Protein AF-A0A345R4K6-F1 (afdb_monomer)

Sequence (134 aa):
MSTEKPLPVIDHDSAPYWQAAHEGRLDIPLCGDCGKHHFYPRAICPYCHSDNLNFDTVSGRGEVHTFTIARRPAGPAFADDVPYVVALIELEEGPRMMSRIQTDDPEKVHIGAKVEVTFVKASDEISFPYFRMT

pLDDT: mean 96.21, std 3.88, range [65.0, 98.81]

Mean predicted aligned error: 2.96 Å

Structure (mmCIF, N/CA/C/O backbone):
data_AF-A0A345R4K6-F1
#
_entry.id   AF-A0A345R4K6-F1
#
loop_
_atom_site.group_PDB
_atom_site.id
_atom_site.type_symbol
_atom_site.label_atom_id
_atom_site.label_alt_id
_atom_site.label_comp_id
_atom_site.label_asym_id
_atom_site.label_entity_id
_atom_site.label_seq_id
_atom_site.pdbx_PDB_ins_code
_atom_site.Cartn_x
_atom_site.Cartn_y
_atom_site.Cartn_z
_atom_site.occupancy
_atom_site.B_iso_or_equiv
_atom_site.auth_seq_id
_atom_site.auth_comp_id
_atom_site.auth_asym_id
_atom_site.auth_atom_id
_atom_site.pdbx_PDB_model_num
ATOM 1 N N . MET A 1 1 ? 12.941 19.316 -15.185 1.00 65.00 1 MET A N 1
ATOM 2 C CA . MET A 1 1 ? 12.158 18.294 -14.453 1.00 65.00 1 MET A CA 1
ATOM 3 C C . MET A 1 1 ? 13.116 17.593 -13.506 1.00 65.00 1 MET A C 1
ATOM 5 O O . MET A 1 1 ? 14.233 17.339 -13.938 1.00 65.00 1 MET A O 1
ATOM 9 N N . SER A 1 2 ? 12.733 17.374 -12.243 1.00 78.69 2 SER A N 1
ATOM 10 C CA . SER A 1 2 ? 13.617 16.750 -11.244 1.00 78.69 2 SER A CA 1
ATOM 11 C C . SER A 1 2 ? 13.964 15.304 -11.624 1.00 78.69 2 SER A C 1
ATOM 13 O O . SER A 1 2 ? 13.137 14.603 -12.214 1.00 78.69 2 SER A O 1
ATOM 15 N N . THR A 1 3 ? 15.183 14.880 -11.296 1.00 85.44 3 THR A N 1
ATOM 16 C CA . THR A 1 3 ? 15.658 13.490 -11.395 1.00 85.44 3 THR A CA 1
ATOM 17 C C . THR A 1 3 ? 15.507 12.731 -10.078 1.00 85.44 3 THR A C 1
ATOM 19 O O . THR A 1 3 ? 15.712 11.524 -10.047 1.00 85.44 3 THR A O 1
ATOM 22 N N . GLU A 1 4 ? 15.128 13.413 -8.998 1.00 90.50 4 GLU A N 1
ATOM 23 C CA . GLU A 1 4 ? 14.875 12.797 -7.697 1.00 90.50 4 GLU A CA 1
ATOM 24 C C . GLU A 1 4 ? 13.410 12.376 -7.579 1.00 90.50 4 GLU A C 1
ATOM 26 O O . GLU A 1 4 ? 12.500 13.097 -8.007 1.00 90.50 4 GLU A O 1
ATOM 31 N N . LYS A 1 5 ? 13.174 11.193 -7.000 1.00 91.25 5 LYS A N 1
ATOM 32 C CA . LYS A 1 5 ? 11.816 10.704 -6.749 1.00 91.25 5 LYS A CA 1
ATOM 33 C C . LYS A 1 5 ? 11.168 11.567 -5.662 1.00 91.25 5 LYS A C 1
ATOM 35 O O . LYS A 1 5 ? 11.806 11.814 -4.639 1.00 91.25 5 LYS A O 1
ATOM 40 N N . PRO A 1 6 ? 9.918 12.021 -5.855 1.00 92.69 6 PRO A N 1
ATOM 41 C CA . PRO A 1 6 ? 9.231 12.791 -4.833 1.00 92.69 6 PRO A CA 1
ATOM 42 C C . PRO A 1 6 ? 8.979 11.920 -3.602 1.00 92.69 6 PRO A C 1
ATOM 44 O O . PRO A 1 6 ? 8.604 10.751 -3.722 1.00 92.69 6 PRO A O 1
ATOM 47 N N . LEU A 1 7 ? 9.147 12.515 -2.427 1.00 94.81 7 LEU A N 1
ATOM 48 C CA . LEU A 1 7 ? 8.725 11.928 -1.162 1.00 94.81 7 LEU A CA 1
ATOM 49 C C . LEU A 1 7 ? 7.340 12.472 -0.782 1.00 94.81 7 LEU A C 1
ATOM 51 O O . LEU A 1 7 ? 7.019 13.615 -1.126 1.00 94.81 7 LEU A O 1
ATOM 55 N N . PRO A 1 8 ? 6.500 11.670 -0.107 1.00 93.25 8 PRO A N 1
ATOM 56 C CA . PRO A 1 8 ? 5.233 12.152 0.420 1.00 93.25 8 PRO A CA 1
ATOM 57 C C . PRO A 1 8 ? 5.471 13.238 1.475 1.00 93.25 8 PRO A C 1
ATOM 59 O O . PRO A 1 8 ? 6.452 13.205 2.217 1.00 93.25 8 PRO A O 1
ATOM 62 N N . VAL A 1 9 ? 4.541 14.188 1.556 1.00 94.25 9 VAL A N 1
ATOM 63 C CA . VAL A 1 9 ? 4.469 15.116 2.687 1.00 94.25 9 VAL A CA 1
ATOM 64 C C . VAL A 1 9 ? 3.744 14.396 3.815 1.00 94.25 9 VAL A C 1
ATOM 66 O O . VAL A 1 9 ? 2.613 13.952 3.629 1.00 94.25 9 VAL A O 1
ATOM 69 N N . ILE A 1 10 ? 4.409 14.257 4.959 1.00 94.75 10 ILE A N 1
ATOM 70 C CA . ILE A 1 10 ? 3.819 13.680 6.165 1.00 94.75 10 ILE A CA 1
ATOM 71 C C . ILE A 1 10 ? 3.022 14.779 6.869 1.00 94.75 10 ILE A C 1
ATOM 73 O O . ILE A 1 10 ? 3.577 15.806 7.259 1.00 94.75 10 ILE A O 1
ATOM 77 N N . ASP A 1 11 ? 1.721 14.563 7.016 1.00 93.94 11 ASP A N 1
ATOM 78 C CA . ASP A 1 11 ? 0.826 15.402 7.811 1.00 93.94 11 ASP A CA 1
ATOM 79 C C . ASP A 1 11 ? 0.368 14.665 9.079 1.00 93.94 11 ASP A C 1
ATOM 81 O O . ASP A 1 11 ? 0.741 13.518 9.320 1.00 93.94 11 ASP A O 1
ATOM 85 N N . HIS A 1 12 ? -0.429 15.337 9.911 1.00 93.06 12 HIS A N 1
ATOM 86 C CA . HIS A 1 12 ? -0.941 14.766 11.157 1.00 93.06 12 HIS A CA 1
ATOM 87 C C . HIS A 1 12 ? -1.697 13.443 10.939 1.00 93.06 12 HIS A C 1
ATOM 89 O O . HIS A 1 12 ? -1.511 12.496 11.701 1.00 93.06 12 HIS A O 1
ATOM 95 N N . ASP A 1 13 ? -2.514 13.363 9.888 1.00 92.44 13 ASP A N 1
ATOM 96 C CA . ASP A 1 13 ? -3.395 12.219 9.644 1.00 92.44 13 ASP A CA 1
ATOM 97 C C . ASP A 1 13 ? -2.632 11.019 9.067 1.00 92.44 13 ASP A C 1
ATOM 99 O O . ASP A 1 13 ? -2.997 9.868 9.304 1.00 92.44 13 ASP A O 1
ATOM 103 N N . SER A 1 14 ? -1.563 11.270 8.308 1.00 94.94 14 SER A N 1
ATOM 104 C CA . SER A 1 14 ? -0.734 10.241 7.676 1.00 94.94 14 SER A CA 1
ATOM 105 C C . SER A 1 14 ? 0.514 9.861 8.475 1.00 94.94 14 SER A C 1
ATOM 107 O O . SER A 1 14 ? 1.112 8.824 8.181 1.00 94.94 14 SER A O 1
ATOM 109 N N . ALA A 1 15 ? 0.903 10.639 9.491 1.00 95.75 15 ALA A N 1
ATOM 110 C CA . ALA A 1 15 ? 2.077 10.363 10.320 1.00 95.75 15 ALA A CA 1
ATOM 111 C C . ALA A 1 15 ? 2.091 8.946 10.925 1.00 95.75 15 ALA A C 1
ATOM 113 O O . ALA A 1 15 ? 3.116 8.277 10.769 1.00 95.75 15 ALA A O 1
ATOM 114 N N . PRO A 1 16 ? 0.995 8.422 11.516 1.00 96.06 16 PRO A N 1
ATOM 115 C CA . PRO A 1 16 ? 1.002 7.064 12.066 1.00 96.06 16 PRO A CA 1
ATOM 116 C C . PRO A 1 16 ? 1.260 5.992 10.999 1.00 96.06 16 PRO A C 1
ATOM 118 O O . PRO A 1 16 ? 2.027 5.060 11.224 1.00 96.06 16 PRO A O 1
ATOM 121 N N . TYR A 1 17 ? 0.682 6.162 9.805 1.00 97.06 17 TYR A N 1
ATOM 122 C CA . TYR A 1 17 ? 0.882 5.256 8.672 1.00 97.06 17 TYR A CA 1
ATOM 123 C C . TYR A 1 17 ? 2.341 5.245 8.194 1.00 97.06 17 TYR A C 1
ATOM 125 O O . TYR A 1 17 ? 2.918 4.178 7.984 1.00 97.06 17 TYR A O 1
ATOM 133 N N . TRP A 1 18 ? 2.957 6.422 8.038 1.00 97.06 18 TRP A N 1
ATOM 134 C CA . TRP A 1 18 ? 4.346 6.514 7.581 1.00 97.06 18 TRP A CA 1
ATOM 135 C C . TRP A 1 18 ? 5.341 6.020 8.630 1.00 97.06 18 TRP A C 1
ATOM 137 O O . TRP A 1 18 ? 6.296 5.332 8.270 1.00 97.06 18 TRP A O 1
ATOM 147 N N . GLN A 1 19 ? 5.091 6.297 9.913 1.00 97.19 19 GLN A N 1
ATOM 148 C CA . GLN A 1 19 ? 5.896 5.762 11.008 1.00 97.19 19 GLN A CA 1
ATOM 149 C C . GLN A 1 19 ? 5.840 4.230 11.034 1.00 97.1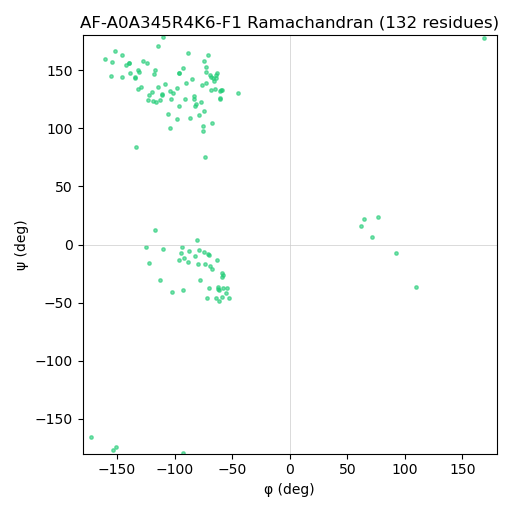9 19 GLN A C 1
ATOM 151 O O . GLN A 1 19 ? 6.882 3.576 11.060 1.00 97.19 19 GLN A O 1
ATOM 156 N N . ALA A 1 20 ? 4.642 3.647 10.961 1.00 97.75 20 ALA A N 1
ATOM 157 C CA . ALA A 1 20 ? 4.481 2.198 10.913 1.00 97.75 20 ALA A CA 1
ATOM 158 C C . ALA A 1 20 ? 5.211 1.585 9.713 1.00 97.75 20 ALA A C 1
ATOM 160 O O . ALA A 1 20 ? 5.956 0.617 9.876 1.00 97.75 20 ALA A O 1
ATOM 161 N N . ALA A 1 21 ? 5.075 2.191 8.528 1.00 97.88 21 ALA A N 1
ATOM 162 C CA . ALA A 1 21 ? 5.748 1.717 7.324 1.00 97.88 21 ALA A CA 1
ATOM 163 C C . ALA A 1 21 ? 7.277 1.772 7.453 1.00 97.88 21 ALA A C 1
ATOM 165 O O . ALA A 1 21 ? 7.971 0.854 7.011 1.00 97.88 21 ALA A O 1
ATOM 166 N N . HIS A 1 22 ? 7.816 2.815 8.091 1.00 97.50 22 HIS A N 1
ATOM 167 C CA . HIS A 1 22 ? 9.241 2.908 8.400 1.00 97.50 22 HIS A CA 1
ATOM 168 C C . HIS A 1 22 ? 9.707 1.791 9.350 1.00 97.50 22 HIS A C 1
ATOM 170 O O . HIS A 1 22 ? 10.784 1.228 9.162 1.00 97.50 22 HIS A O 1
ATOM 176 N N . GLU A 1 23 ? 8.862 1.411 10.309 1.00 97.56 23 GLU A N 1
ATOM 177 C CA . GLU A 1 23 ? 9.084 0.313 11.259 1.00 97.56 23 GLU A CA 1
ATOM 178 C C . GLU A 1 23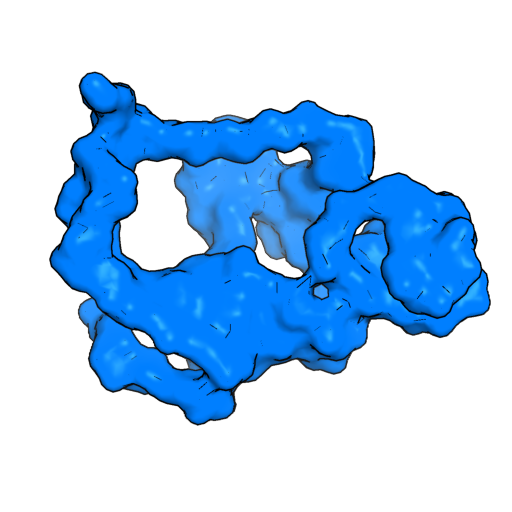 ? 8.773 -1.086 10.677 1.00 97.56 23 GLU A C 1
ATOM 180 O O . GLU A 1 23 ? 8.866 -2.088 11.389 1.00 97.56 23 GLU A O 1
ATOM 185 N N . GLY A 1 24 ? 8.417 -1.181 9.390 1.00 97.62 24 GLY A N 1
ATOM 186 C CA . GLY A 1 24 ? 8.124 -2.447 8.715 1.00 97.62 24 GLY A CA 1
ATOM 187 C C . GLY A 1 24 ? 6.755 -3.046 9.050 1.00 97.62 24 GLY A C 1
ATOM 188 O O . GLY A 1 24 ? 6.574 -4.258 8.932 1.00 97.62 24 GLY A O 1
ATOM 189 N N . ARG A 1 25 ? 5.795 -2.218 9.476 1.00 98.19 25 ARG A N 1
ATOM 190 C CA . ARG A 1 25 ? 4.394 -2.592 9.712 1.00 98.19 25 ARG A CA 1
ATOM 191 C C . ARG A 1 25 ? 3.463 -1.831 8.775 1.00 98.19 25 ARG A C 1
ATOM 193 O O . ARG A 1 25 ? 3.754 -0.711 8.366 1.00 98.19 25 ARG A O 1
AT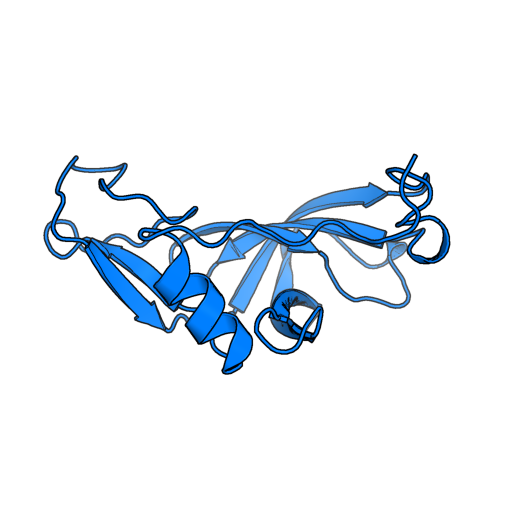OM 200 N N . LEU A 1 26 ? 2.332 -2.438 8.424 1.00 98.31 26 LEU A N 1
ATOM 201 C CA . LEU A 1 26 ? 1.266 -1.750 7.703 1.00 98.31 26 LEU A CA 1
ATOM 202 C C . LEU A 1 26 ? 0.151 -1.440 8.697 1.00 98.31 26 LEU A C 1
ATOM 204 O O . LEU A 1 26 ? -0.642 -2.319 9.019 1.00 98.31 26 LEU A O 1
ATOM 208 N N . ASP A 1 27 ? 0.099 -0.198 9.167 1.00 98.12 27 ASP A N 1
ATOM 209 C CA . ASP A 1 27 ? -0.959 0.259 10.065 1.00 98.12 27 ASP A CA 1
ATOM 210 C C . ASP A 1 27 ? -1.947 1.109 9.264 1.00 98.12 27 ASP A C 1
ATOM 212 O O . ASP A 1 27 ? -1.550 2.078 8.610 1.00 98.12 27 ASP A O 1
ATOM 216 N N . ILE A 1 28 ? -3.236 0.765 9.295 1.00 97.56 28 ILE A N 1
ATOM 217 C CA . ILE A 1 28 ? -4.283 1.529 8.598 1.00 97.56 28 ILE A CA 1
ATOM 218 C C . ILE A 1 28 ? -5.383 1.968 9.572 1.00 97.56 28 ILE A C 1
ATOM 220 O O . ILE A 1 28 ? -5.572 1.333 10.613 1.00 97.56 28 ILE A O 1
ATOM 224 N N . PRO A 1 29 ? -6.130 3.041 9.255 1.00 97.25 29 PRO A N 1
ATOM 225 C CA . PRO A 1 29 ? -7.204 3.512 10.116 1.00 97.25 29 PRO A CA 1
ATOM 226 C C . PRO A 1 29 ? -8.290 2.462 10.371 1.00 97.25 29 PRO A C 1
ATOM 228 O O . PRO A 1 29 ? -8.849 1.899 9.426 1.00 97.25 29 PRO A O 1
ATOM 231 N N . LEU A 1 30 ? -8.665 2.302 11.638 1.00 97.75 30 LEU A N 1
ATOM 232 C CA . LEU A 1 30 ? -9.813 1.554 12.138 1.00 97.75 30 LEU A CA 1
ATOM 233 C C . LEU A 1 30 ? -10.749 2.515 12.879 1.00 97.75 30 LEU A C 1
ATOM 235 O O . LEU A 1 30 ? -10.355 3.182 13.837 1.00 97.75 30 LEU A O 1
ATOM 239 N N . CYS A 1 31 ? -12.011 2.579 12.458 1.00 98.06 31 CYS A N 1
ATOM 240 C CA . CYS A 1 31 ? -13.009 3.376 13.167 1.00 98.06 31 CYS A CA 1
ATOM 241 C C . CYS A 1 31 ? -13.480 2.661 14.439 1.00 98.06 31 CYS A C 1
ATOM 243 O O . CYS A 1 31 ? -14.017 1.557 14.358 1.00 98.06 31 CYS A O 1
ATOM 245 N N . GLY A 1 32 ? -13.341 3.316 15.593 1.00 97.88 32 GLY A N 1
ATOM 246 C CA . GLY A 1 32 ? -13.780 2.805 16.892 1.00 97.88 32 GLY A CA 1
ATOM 247 C C . GLY A 1 32 ? -15.300 2.685 17.039 1.00 97.88 32 GLY A C 1
ATOM 248 O O . GLY A 1 32 ? -15.761 1.878 17.840 1.00 97.88 32 GLY A O 1
ATOM 249 N N . ASP A 1 33 ? -16.080 3.416 16.237 1.00 98.19 33 ASP A N 1
ATOM 250 C CA . ASP A 1 33 ? -17.547 3.406 16.337 1.00 98.19 33 ASP A CA 1
ATOM 251 C C . ASP A 1 33 ? -18.213 2.379 15.414 1.00 98.19 33 ASP A C 1
ATOM 253 O O . ASP A 1 33 ? -19.202 1.754 15.792 1.00 98.19 33 ASP A O 1
ATOM 257 N N . CYS A 1 34 ? -17.704 2.197 14.188 1.00 97.88 34 CYS A N 1
ATOM 258 C CA . CYS A 1 34 ? -18.287 1.251 13.227 1.00 97.88 34 CYS A CA 1
ATOM 259 C C . CYS A 1 34 ? -17.426 0.010 12.959 1.00 97.88 34 CYS A C 1
ATOM 261 O O . CYS A 1 34 ? -17.844 -0.846 12.179 1.00 97.88 34 CYS A O 1
ATOM 263 N N . GLY A 1 35 ? -16.226 -0.073 13.540 1.00 97.00 35 GLY A N 1
ATOM 264 C CA . GLY A 1 35 ? -15.330 -1.226 13.434 1.00 97.00 35 GLY A CA 1
ATOM 265 C C . GLY A 1 35 ? -14.808 -1.508 12.024 1.00 97.00 35 GLY A C 1
ATOM 266 O O . GLY A 1 35 ? -14.454 -2.643 11.729 1.00 97.00 35 GLY A O 1
ATOM 267 N N . LYS A 1 36 ? -14.809 -0.513 11.126 1.00 97.56 36 LYS A N 1
ATOM 268 C CA . LYS A 1 36 ? -14.353 -0.688 9.738 1.00 97.56 36 LYS A CA 1
ATOM 269 C C . LYS A 1 36 ? -12.972 -0.092 9.532 1.00 97.56 36 LYS A C 1
ATOM 271 O O . LYS A 1 36 ? -12.761 1.085 9.850 1.00 97.56 36 LYS A O 1
ATOM 276 N N . HIS A 1 37 ? -12.093 -0.861 8.898 1.00 98.19 37 HIS A N 1
ATOM 277 C CA . HIS A 1 37 ? -10.872 -0.326 8.315 1.00 98.19 37 HIS A CA 1
ATOM 278 C C . HIS A 1 37 ? -11.169 0.478 7.045 1.00 98.19 37 HIS A C 1
ATOM 280 O O . HIS A 1 37 ? -12.116 0.195 6.299 1.00 98.19 37 HIS A O 1
ATOM 286 N N . HIS A 1 38 ? -10.359 1.498 6.779 1.00 96.75 38 HIS A N 1
ATOM 287 C CA . HIS A 1 38 ? -10.405 2.241 5.522 1.00 96.75 38 HIS A CA 1
ATOM 288 C C . HIS A 1 38 ? -9.024 2.719 5.088 1.00 96.75 38 HIS A C 1
ATOM 290 O O . HIS A 1 38 ? -8.082 2.772 5.868 1.00 96.75 38 HIS A O 1
ATOM 296 N N . PHE A 1 39 ? -8.924 3.091 3.816 1.00 96.06 39 PHE A N 1
ATOM 297 C CA . PHE A 1 39 ? -7.728 3.677 3.231 1.00 96.06 39 PHE A CA 1
ATOM 298 C C . PHE A 1 39 ? -8.141 4.697 2.160 1.00 96.06 39 PHE A C 1
ATOM 300 O O . PHE A 1 39 ? -9.130 4.489 1.455 1.00 96.06 39 PHE A O 1
ATOM 307 N N . TYR A 1 40 ? -7.461 5.827 1.956 1.00 90.00 40 TYR A N 1
ATOM 308 C CA . TYR A 1 40 ? -6.266 6.385 2.620 1.00 90.00 40 TYR A CA 1
ATOM 309 C C . TYR A 1 40 ? -6.515 6.883 4.067 1.00 90.00 40 TYR A C 1
ATOM 311 O O . TYR A 1 40 ? -7.682 7.125 4.380 1.00 90.00 40 TYR A O 1
ATOM 319 N N . PRO A 1 41 ? -5.468 7.086 4.905 1.00 90.75 41 PRO A N 1
ATOM 320 C CA . PRO A 1 41 ? -5.524 7.890 6.134 1.00 90.75 41 PRO A CA 1
ATOM 321 C C . PRO A 1 41 ? -6.251 9.233 5.985 1.00 90.75 41 PRO A C 1
ATOM 323 O O . PRO A 1 41 ? -5.995 9.970 5.031 1.00 90.75 41 PRO A O 1
ATOM 326 N N . ARG A 1 42 ? -7.191 9.516 6.898 1.00 93.06 42 ARG A N 1
ATOM 327 C CA . ARG A 1 42 ? -8.037 10.727 6.952 1.00 93.06 4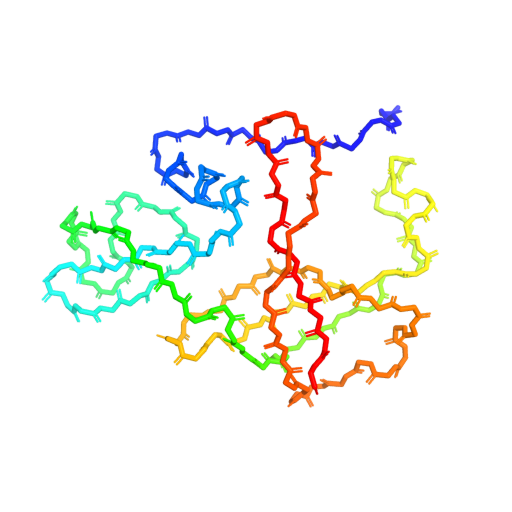2 ARG A CA 1
ATOM 328 C C . ARG A 1 42 ? -8.485 10.976 8.394 1.00 93.06 42 ARG A C 1
ATOM 330 O O . ARG A 1 42 ? -8.618 10.016 9.142 1.00 93.06 42 ARG A O 1
ATOM 337 N N . ALA A 1 43 ? -8.844 12.214 8.728 1.00 93.88 43 ALA A N 1
ATOM 338 C CA . ALA A 1 43 ? -9.421 12.564 10.032 1.00 93.88 43 ALA A CA 1
ATOM 339 C C . ALA A 1 43 ? -10.849 12.036 10.301 1.00 93.88 43 ALA A C 1
ATOM 341 O O . ALA A 1 43 ? -11.274 12.013 11.450 1.00 93.88 43 ALA A O 1
ATOM 342 N N . ILE A 1 44 ? -11.617 11.646 9.271 1.00 96.75 44 ILE A N 1
ATOM 343 C CA . ILE A 1 44 ? -13.039 11.274 9.407 1.00 96.75 44 ILE A CA 1
ATOM 344 C C . ILE A 1 44 ? -13.333 9.952 8.696 1.00 96.75 44 ILE A C 1
ATOM 346 O O . ILE A 1 44 ? -12.977 9.765 7.528 1.00 96.75 44 ILE A O 1
ATOM 350 N N . CYS A 1 45 ? -14.052 9.060 9.382 1.00 96.88 45 CYS A N 1
ATOM 351 C CA . CYS A 1 45 ? -14.479 7.772 8.850 1.00 96.88 45 CYS A CA 1
ATOM 352 C C . CYS A 1 45 ? -15.379 7.949 7.610 1.00 96.88 45 CYS A C 1
ATOM 354 O O . CYS A 1 45 ? -16.441 8.572 7.709 1.00 96.88 45 CYS A O 1
ATOM 356 N N . PRO A 1 46 ? -15.053 7.331 6.460 1.00 96.56 46 PRO A N 1
ATOM 357 C CA . PRO A 1 46 ? -15.851 7.463 5.240 1.00 96.56 46 PRO A CA 1
ATOM 358 C C . PRO A 1 46 ? -17.173 6.678 5.277 1.00 96.56 46 PRO A C 1
ATOM 360 O O . PRO A 1 46 ? -17.961 6.777 4.341 1.00 96.56 46 PRO A O 1
ATOM 363 N N . TYR A 1 47 ? -17.412 5.872 6.318 1.00 97.25 47 TYR A N 1
ATOM 364 C CA . TYR A 1 47 ? -18.612 5.037 6.430 1.00 97.25 47 TYR A CA 1
ATOM 365 C C . TYR A 1 47 ? -19.668 5.607 7.377 1.00 97.25 47 TYR A C 1
ATOM 367 O O . TYR A 1 47 ? -20.855 5.509 7.078 1.00 97.25 47 TYR A O 1
ATOM 375 N N . CYS A 1 48 ? -19.254 6.152 8.526 1.00 97.94 48 CYS A N 1
ATOM 376 C CA . CYS A 1 48 ? -20.168 6.657 9.558 1.00 97.94 48 CYS A CA 1
ATOM 377 C C . CYS A 1 48 ? -19.918 8.118 9.958 1.00 97.94 48 CYS A C 1
ATOM 379 O O . CYS A 1 48 ? -20.665 8.640 10.779 1.00 97.94 48 CYS A O 1
ATOM 381 N N . HIS A 1 49 ? -18.897 8.771 9.391 1.00 97.50 49 HIS A N 1
ATOM 382 C CA . HIS A 1 49 ? -18.492 10.150 9.695 1.00 97.50 49 HIS A CA 1
ATOM 383 C C . HIS A 1 49 ? -18.039 10.414 11.139 1.00 97.50 49 HIS A C 1
ATOM 385 O O . HIS A 1 49 ? -17.945 11.568 11.545 1.00 97.50 49 HIS A O 1
ATOM 391 N N . SER A 1 50 ? -17.730 9.361 11.895 1.00 97.75 50 SER A N 1
ATOM 392 C CA . SER A 1 50 ? -17.062 9.486 13.189 1.00 97.75 50 SER A CA 1
ATOM 393 C C . SER A 1 50 ? -15.609 9.946 13.027 1.00 97.75 50 SER A C 1
ATOM 395 O O . SER A 1 50 ? -14.938 9.568 12.061 1.00 97.75 50 SER A O 1
ATOM 397 N N . ASP A 1 51 ? -15.136 10.730 13.991 1.00 96.38 51 ASP A N 1
ATOM 398 C CA . ASP A 1 51 ? -13.739 11.116 14.200 1.00 96.38 51 ASP A CA 1
ATOM 399 C C . ASP A 1 51 ? -13.007 10.188 15.192 1.00 96.38 51 ASP A C 1
ATOM 401 O O . ASP A 1 51 ? -11.802 10.328 15.395 1.00 96.38 51 ASP A O 1
ATOM 405 N N . ASN A 1 52 ? -13.699 9.196 15.769 1.00 97.38 52 ASN A N 1
ATOM 406 C CA . ASN A 1 52 ? -13.116 8.156 16.616 1.00 97.38 52 ASN A CA 1
ATOM 407 C C . ASN A 1 52 ? -12.328 7.156 15.755 1.00 97.38 52 ASN A C 1
ATOM 409 O O . ASN A 1 52 ? -12.800 6.056 15.438 1.00 97.38 52 ASN A O 1
ATOM 413 N N . LEU A 1 53 ? -11.143 7.572 15.312 1.00 96.19 53 LEU A N 1
ATOM 414 C CA . LEU A 1 53 ? -10.236 6.792 14.480 1.00 96.19 53 LEU A CA 1
ATOM 415 C C . LEU A 1 53 ? -8.983 6.405 15.261 1.00 96.19 53 LEU A C 1
ATOM 417 O O . LEU A 1 53 ? -8.301 7.247 15.836 1.00 96.19 53 LEU A O 1
ATOM 421 N N . ASN A 1 54 ? -8.664 5.116 15.215 1.00 95.38 54 ASN A N 1
ATOM 422 C CA . ASN A 1 54 ? -7.400 4.559 15.681 1.00 95.38 54 ASN A CA 1
ATOM 423 C C . ASN A 1 54 ? -6.627 3.994 14.484 1.00 95.38 54 ASN A C 1
ATOM 425 O O . ASN A 1 54 ? -7.177 3.875 13.391 1.00 95.38 54 ASN A O 1
ATOM 429 N N . PHE A 1 55 ? -5.370 3.616 14.692 1.00 96.31 55 PHE A N 1
ATOM 430 C CA . PHE A 1 55 ? -4.589 2.846 13.725 1.00 96.31 55 PHE A CA 1
ATOM 431 C C . PHE A 1 55 ? -4.406 1.425 14.240 1.00 96.31 55 PHE A C 1
ATOM 433 O O . PHE A 1 55 ? -4.162 1.222 15.428 1.00 96.31 55 PHE A O 1
ATOM 440 N N . ASP A 1 56 ? -4.548 0.462 13.339 1.00 97.12 56 ASP A N 1
ATOM 441 C CA . ASP A 1 56 ? -4.443 -0.960 13.637 1.00 97.12 56 ASP A CA 1
ATOM 442 C C . ASP A 1 56 ? -3.478 -1.620 12.649 1.00 97.12 56 ASP A C 1
ATOM 444 O O . ASP A 1 56 ? -3.534 -1.337 11.445 1.00 97.12 56 ASP A O 1
ATOM 448 N N . THR A 1 57 ? -2.581 -2.470 13.158 1.00 98.31 57 THR A N 1
ATOM 449 C CA . THR A 1 57 ? -1.625 -3.211 12.327 1.00 98.31 57 THR A CA 1
ATOM 450 C C . THR A 1 57 ? -2.355 -4.336 11.614 1.00 98.31 57 THR A C 1
ATOM 452 O O . THR A 1 57 ? -2.814 -5.294 12.237 1.00 98.31 57 THR A O 1
ATOM 455 N N . VAL A 1 58 ? -2.415 -4.247 10.291 1.00 98.12 58 VAL A N 1
ATOM 456 C CA . VAL A 1 58 ? -3.064 -5.257 9.457 1.00 98.12 58 VAL A CA 1
ATOM 457 C C . VAL A 1 58 ? -2.104 -6.371 9.061 1.00 98.12 58 VAL A C 1
ATOM 459 O O . VAL A 1 58 ? -0.883 -6.242 9.164 1.00 98.12 58 VAL A O 1
ATOM 462 N N . SER A 1 59 ? -2.654 -7.481 8.569 1.00 98.00 59 SER A N 1
ATOM 463 C CA . SER A 1 59 ? -1.878 -8.645 8.129 1.00 98.00 59 SER A CA 1
ATOM 464 C C . SER A 1 59 ? -0.881 -8.326 7.014 1.00 98.00 59 SER A C 1
ATOM 466 O O . SER A 1 59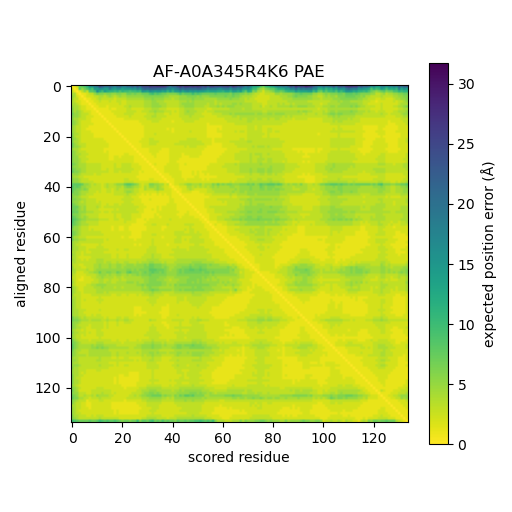 ? 0.083 -9.065 6.824 1.00 98.00 59 SER A O 1
ATOM 468 N N . GLY A 1 60 ? -1.144 -7.263 6.245 1.00 97.94 60 GLY A N 1
ATOM 469 C CA . GLY A 1 60 ? -0.389 -6.924 5.045 1.00 97.94 60 GLY A CA 1
ATOM 470 C C . GLY A 1 60 ? -0.648 -7.874 3.877 1.00 97.94 60 GLY A C 1
ATOM 471 O O . GLY A 1 60 ? 0.023 -7.760 2.854 1.00 97.94 60 GLY A O 1
ATOM 472 N N . ARG A 1 61 ? -1.600 -8.804 4.001 1.00 98.75 61 ARG A N 1
ATOM 473 C CA . ARG A 1 61 ? -1.987 -9.723 2.931 1.00 98.75 61 ARG A CA 1
ATOM 474 C C . ARG A 1 61 ? -3.145 -9.159 2.123 1.00 98.75 61 ARG A C 1
ATOM 476 O O . ARG A 1 61 ? -3.978 -8.403 2.621 1.00 98.75 61 ARG A O 1
ATOM 483 N N . GLY A 1 62 ? -3.208 -9.557 0.862 1.00 98.56 62 GLY A N 1
ATOM 484 C CA . GLY A 1 62 ? -4.302 -9.173 -0.010 1.00 98.56 62 GLY A CA 1
ATOM 485 C C . GLY A 1 62 ? -4.280 -9.882 -1.351 1.00 98.56 62 GLY A C 1
ATOM 486 O O . GLY A 1 62 ? -3.576 -10.872 -1.570 1.00 98.56 62 GLY A O 1
ATOM 487 N N . GLU A 1 63 ? -5.073 -9.343 -2.262 1.00 98.75 63 GLU A N 1
ATOM 488 C CA . GLU A 1 63 ? -5.239 -9.843 -3.617 1.00 98.75 63 GLU A CA 1
ATOM 489 C C . GLU A 1 63 ? -5.188 -8.695 -4.626 1.00 98.75 63 GLU A C 1
ATOM 491 O O . GLU A 1 63 ? -5.693 -7.596 -4.377 1.00 98.75 63 GLU A O 1
ATOM 496 N N . VAL A 1 64 ? -4.586 -8.938 -5.791 1.00 98.81 64 VAL A N 1
ATOM 497 C CA . VAL A 1 64 ? -4.588 -7.970 -6.893 1.00 98.81 64 VAL A CA 1
ATOM 498 C C . VAL A 1 64 ? -6.009 -7.817 -7.431 1.00 98.81 64 VAL A C 1
ATOM 500 O O . VAL A 1 64 ? -6.491 -8.660 -8.186 1.00 98.81 64 VAL A O 1
ATOM 503 N N . HIS A 1 65 ? -6.663 -6.707 -7.090 1.00 98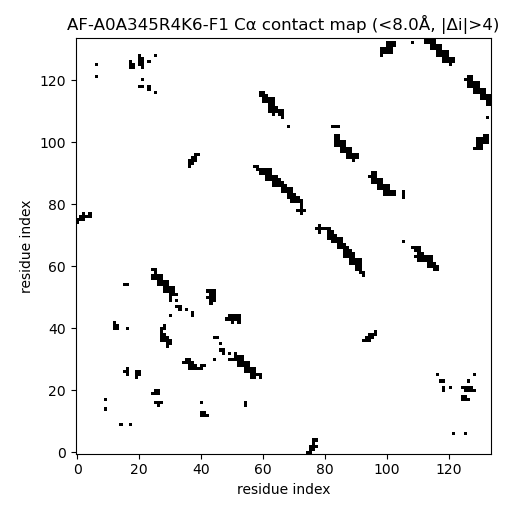.69 65 HIS A N 1
ATOM 504 C CA . HIS A 1 65 ? -7.984 -6.362 -7.610 1.00 98.69 65 HIS A CA 1
ATOM 505 C C . HIS A 1 65 ? -7.909 -5.950 -9.087 1.00 98.69 65 HIS A C 1
ATOM 507 O O . HIS A 1 65 ? -8.700 -6.385 -9.919 1.00 98.69 65 HIS A O 1
ATOM 513 N N . THR A 1 66 ? -6.942 -5.095 -9.423 1.00 98.75 66 THR A N 1
ATOM 514 C CA . THR A 1 66 ? -6.601 -4.714 -10.800 1.00 98.75 66 THR A CA 1
ATOM 515 C C . THR A 1 66 ? -5.196 -4.124 -10.844 1.00 98.75 66 THR A C 1
ATOM 517 O O . THR A 1 66 ? -4.677 -3.683 -9.817 1.00 98.75 66 THR A O 1
ATOM 520 N N . PHE A 1 67 ? -4.563 -4.104 -12.015 1.00 98.81 67 PHE A N 1
ATOM 521 C CA . PHE A 1 67 ? -3.206 -3.590 -12.176 1.00 98.81 67 PHE A CA 1
ATOM 522 C C . PHE A 1 67 ? -2.952 -3.032 -13.578 1.00 98.81 67 PHE A C 1
ATOM 524 O O . PHE A 1 67 ? -3.706 -3.266 -14.522 1.00 98.81 67 PHE A O 1
ATOM 531 N N . THR A 1 68 ? -1.853 -2.297 -13.708 1.00 98.38 68 THR A N 1
ATOM 532 C CA . THR A 1 68 ? -1.290 -1.870 -14.987 1.00 98.38 68 THR A CA 1
ATOM 533 C C . THR A 1 68 ? 0.229 -1.997 -14.966 1.00 98.38 68 THR A C 1
ATOM 535 O O . THR A 1 68 ? 0.864 -1.811 -13.924 1.00 98.38 68 THR A O 1
ATOM 538 N N . ILE A 1 69 ? 0.814 -2.295 -16.128 1.00 98.38 69 ILE A N 1
ATOM 539 C CA . ILE A 1 69 ? 2.265 -2.314 -16.319 1.00 98.38 69 ILE A CA 1
ATOM 540 C C . ILE A 1 69 ? 2.676 -0.985 -16.952 1.00 98.38 69 ILE A C 1
ATOM 542 O O . ILE A 1 69 ? 2.432 -0.724 -18.135 1.00 98.38 69 ILE A O 1
ATOM 546 N N . ALA A 1 70 ? 3.323 -0.133 -16.165 1.00 97.56 70 ALA A N 1
ATOM 547 C CA . ALA A 1 70 ? 3.880 1.119 -16.640 1.00 97.56 70 ALA A CA 1
ATOM 548 C C . ALA A 1 70 ? 5.162 0.838 -17.434 1.00 97.56 70 ALA A C 1
ATOM 550 O O . ALA A 1 70 ? 6.226 0.590 -16.872 1.00 97.56 70 ALA A O 1
ATOM 551 N N . ARG A 1 71 ? 5.055 0.881 -18.767 1.00 97.25 71 ARG A N 1
ATOM 552 C CA . ARG A 1 71 ? 6.192 0.698 -19.695 1.00 97.25 71 ARG A CA 1
ATOM 553 C C . ARG A 1 71 ? 6.878 1.998 -20.097 1.00 97.25 71 ARG A C 1
ATOM 555 O O . ARG A 1 71 ? 7.928 1.975 -20.727 1.00 97.25 71 ARG A O 1
ATOM 562 N N . ARG A 1 72 ? 6.256 3.132 -19.782 1.00 96.62 72 ARG A N 1
ATOM 563 C CA . ARG A 1 72 ? 6.832 4.465 -19.956 1.00 96.62 72 ARG A CA 1
ATOM 564 C C . ARG A 1 72 ? 7.019 5.091 -18.580 1.00 96.62 72 ARG A C 1
ATOM 566 O O . ARG A 1 72 ? 6.109 4.977 -17.756 1.00 96.62 72 ARG A O 1
ATOM 573 N N . PRO A 1 73 ? 8.167 5.730 -18.317 1.00 94.56 73 PRO A N 1
ATOM 574 C CA . PRO A 1 73 ? 8.416 6.321 -17.015 1.00 94.56 73 PRO A CA 1
ATOM 575 C C . PRO A 1 73 ? 7.479 7.513 -16.802 1.00 94.56 73 PRO A C 1
ATOM 577 O O . PRO A 1 73 ? 7.192 8.263 -17.735 1.00 94.56 73 PRO A O 1
ATOM 580 N N . ALA A 1 74 ? 7.015 7.708 -15.564 1.00 91.25 74 ALA A N 1
ATOM 581 C CA . ALA A 1 74 ? 6.151 8.839 -15.198 1.00 91.25 74 ALA A CA 1
ATOM 582 C C . ALA A 1 74 ? 6.894 10.194 -15.220 1.00 91.25 74 ALA A C 1
ATOM 584 O O . ALA A 1 74 ? 6.289 11.254 -15.094 1.00 91.25 74 ALA A O 1
ATOM 585 N N . GLY A 1 75 ? 8.216 10.155 -15.378 1.00 92.88 75 GLY A N 1
ATOM 586 C CA . GLY A 1 75 ? 9.111 11.297 -15.481 1.00 92.88 75 GLY A CA 1
ATOM 587 C C . GLY A 1 75 ? 10.568 10.836 -15.375 1.00 92.88 75 GLY A C 1
ATOM 588 O O . GLY A 1 75 ? 10.806 9.646 -15.156 1.00 92.88 75 GLY A O 1
ATOM 589 N N . PRO A 1 76 ? 11.545 11.753 -15.493 1.00 94.44 76 PRO A N 1
ATOM 590 C CA . PRO A 1 76 ? 12.968 11.408 -15.448 1.00 94.44 76 PRO A CA 1
ATOM 591 C C . PRO A 1 76 ? 13.378 10.623 -14.194 1.00 94.44 76 PRO A C 1
ATOM 593 O O . PRO A 1 76 ? 14.141 9.673 -14.301 1.00 94.44 76 PRO A O 1
ATOM 596 N N . ALA A 1 77 ? 12.801 10.947 -13.031 1.00 93.81 77 ALA A N 1
ATOM 597 C CA . ALA A 1 77 ? 13.065 10.261 -11.762 1.00 93.81 77 ALA A CA 1
ATOM 598 C C . ALA A 1 77 ? 12.659 8.770 -11.720 1.00 93.81 77 ALA A C 1
ATOM 600 O O . ALA A 1 77 ? 13.027 8.054 -10.792 1.00 93.81 77 ALA A O 1
ATOM 601 N N . PHE A 1 78 ? 11.880 8.298 -12.698 1.00 93.75 78 PHE A N 1
ATOM 602 C CA . PHE A 1 78 ? 11.405 6.914 -12.796 1.00 93.75 78 PHE A CA 1
ATOM 603 C C . PHE A 1 78 ? 11.937 6.199 -14.046 1.00 93.75 78 PHE A C 1
ATOM 605 O O . PHE A 1 78 ? 11.410 5.148 -14.406 1.00 93.75 78 PHE A O 1
ATOM 612 N N . ALA A 1 79 ? 12.924 6.777 -14.741 1.00 94.19 79 ALA A N 1
ATOM 613 C CA . ALA A 1 79 ? 13.464 6.226 -15.984 1.00 94.19 79 ALA A CA 1
ATOM 614 C C . ALA A 1 79 ? 14.010 4.801 -15.810 1.00 94.19 79 ALA A C 1
ATOM 616 O O . ALA A 1 79 ? 13.774 3.963 -16.675 1.00 94.19 79 ALA A O 1
ATOM 617 N N . ASP A 1 80 ? 14.641 4.523 -14.669 1.00 94.25 80 ASP A N 1
ATOM 618 C CA . ASP A 1 80 ? 15.254 3.224 -14.369 1.00 94.25 80 ASP A CA 1
ATOM 619 C C . ASP A 1 80 ? 14.274 2.215 -13.744 1.00 94.25 80 ASP A C 1
ATOM 621 O O . ASP A 1 80 ? 14.620 1.055 -13.544 1.00 94.25 80 ASP A O 1
ATOM 625 N N . ASP A 1 81 ? 13.041 2.636 -13.441 1.00 93.62 81 ASP A N 1
ATOM 626 C CA . ASP A 1 81 ? 12.039 1.777 -12.799 1.00 93.62 81 ASP A CA 1
ATOM 627 C C . ASP A 1 81 ? 11.211 0.975 -13.813 1.00 93.62 81 ASP A C 1
ATOM 629 O O . ASP A 1 81 ? 10.471 0.079 -13.417 1.00 93.62 81 ASP A O 1
ATOM 633 N N . VAL A 1 82 ? 11.228 1.331 -15.103 1.00 95.31 82 VAL A N 1
ATOM 634 C CA . VAL A 1 82 ? 10.351 0.688 -16.092 1.00 95.31 82 VAL A CA 1
ATOM 635 C C . VAL A 1 82 ? 10.941 -0.613 -16.650 1.00 95.31 82 VAL A C 1
ATOM 637 O O . VAL A 1 82 ? 12.128 -0.654 -16.965 1.00 95.31 82 VAL A O 1
ATOM 640 N N . PRO A 1 83 ? 10.106 -1.641 -16.900 1.00 96.81 83 PRO A N 1
ATOM 641 C CA . PRO A 1 83 ? 8.678 -1.712 -16.577 1.00 96.81 83 PRO A CA 1
ATOM 642 C C . PRO A 1 83 ? 8.414 -1.971 -15.082 1.00 96.81 83 PRO A C 1
ATOM 644 O O . PRO A 1 83 ? 9.021 -2.857 -14.494 1.00 96.81 83 PRO A O 1
ATOM 647 N N . TYR A 1 84 ? 7.435 -1.269 -14.497 1.00 97.12 84 TYR A N 1
ATOM 648 C CA . TYR A 1 84 ? 6.950 -1.538 -13.133 1.00 97.12 84 TYR A CA 1
ATOM 649 C C . TYR A 1 84 ? 5.435 -1.725 -13.095 1.00 97.12 84 TYR A C 1
ATOM 651 O O . TYR A 1 84 ? 4.705 -1.249 -13.968 1.00 97.12 84 TYR A O 1
ATOM 659 N N . VAL A 1 85 ? 4.955 -2.399 -12.052 1.00 98.38 85 VAL A N 1
ATOM 660 C CA . VAL A 1 85 ? 3.532 -2.678 -11.852 1.00 98.38 85 VAL A CA 1
ATOM 661 C C . VAL A 1 85 ? 2.949 -1.718 -10.826 1.00 98.38 85 VAL A C 1
ATOM 663 O O . VAL A 1 85 ? 3.490 -1.578 -9.730 1.00 98.38 85 VAL A O 1
ATOM 666 N N . VAL A 1 86 ? 1.825 -1.091 -11.166 1.00 98.25 86 VAL A N 1
ATOM 667 C CA . VAL A 1 86 ? 0.958 -0.376 -10.219 1.00 98.25 86 VAL A CA 1
ATOM 668 C C . VAL A 1 86 ? -0.335 -1.163 -10.096 1.00 98.25 86 VAL A C 1
ATOM 670 O O . VAL A 1 86 ? -0.949 -1.497 -11.109 1.00 98.25 86 VAL A O 1
ATOM 673 N N . ALA A 1 87 ? -0.750 -1.457 -8.871 1.00 98.56 87 ALA A N 1
ATOM 674 C CA . ALA A 1 87 ? -1.911 -2.279 -8.580 1.00 98.56 87 ALA A CA 1
ATOM 675 C C . ALA A 1 87 ? -2.823 -1.615 -7.547 1.00 98.56 87 ALA A C 1
ATOM 677 O O . ALA A 1 87 ? -2.366 -0.906 -6.651 1.00 98.56 87 ALA A O 1
ATOM 678 N N . LEU A 1 88 ? -4.121 -1.880 -7.673 1.00 98.69 88 LEU A N 1
ATOM 679 C CA . LEU A 1 88 ? -5.063 -1.789 -6.567 1.00 98.69 88 LEU A CA 1
ATOM 680 C C . LEU A 1 88 ? -5.131 -3.161 -5.908 1.00 98.69 88 LEU A C 1
ATOM 682 O O . LEU A 1 88 ? -5.409 -4.161 -6.569 1.00 98.69 88 LEU A O 1
ATOM 686 N N . ILE A 1 89 ? -4.881 -3.181 -4.611 1.00 98.75 89 ILE A N 1
ATOM 687 C CA . ILE A 1 89 ? -4.797 -4.385 -3.799 1.00 98.75 89 ILE A CA 1
ATOM 688 C C . ILE A 1 89 ? -5.971 -4.355 -2.841 1.00 98.75 89 ILE A C 1
ATOM 690 O O . ILE A 1 89 ? -6.166 -3.365 -2.139 1.00 98.75 89 ILE A O 1
ATOM 694 N N . GLU A 1 90 ? -6.773 -5.408 -2.855 1.00 98.62 90 GLU A N 1
ATOM 695 C CA . GLU A 1 90 ? -7.827 -5.626 -1.872 1.00 98.62 90 GLU A CA 1
ATOM 696 C C . GLU A 1 90 ? -7.201 -6.343 -0.677 1.00 98.62 90 GLU A C 1
ATOM 698 O O . GLU A 1 90 ? -6.761 -7.486 -0.806 1.00 98.62 90 GLU A O 1
ATOM 703 N N . LEU A 1 91 ? -7.069 -5.633 0.445 1.00 98.62 91 LEU A N 1
ATOM 704 C CA . LEU A 1 91 ? -6.511 -6.190 1.677 1.00 98.62 91 LEU A CA 1
ATOM 705 C C . LEU A 1 91 ? -7.508 -7.159 2.317 1.00 98.62 91 LEU A C 1
ATOM 707 O O . LEU A 1 91 ? -8.719 -6.997 2.156 1.00 98.62 91 LEU A O 1
ATOM 711 N N . GLU A 1 92 ? -7.014 -8.136 3.079 1.00 98.50 92 GLU A N 1
ATOM 712 C CA . GLU A 1 92 ? -7.876 -9.088 3.800 1.00 98.50 92 GLU A CA 1
ATOM 713 C C . GLU A 1 92 ? -8.832 -8.391 4.785 1.00 98.50 92 GLU A C 1
ATOM 715 O O . GLU A 1 92 ? -9.939 -8.868 5.025 1.00 98.50 92 GLU A O 1
ATOM 720 N N . GLU A 1 93 ? -8.442 -7.228 5.304 1.00 97.88 93 GLU A N 1
ATOM 721 C CA . GLU A 1 93 ? -9.235 -6.400 6.215 1.00 97.88 93 GLU A CA 1
ATOM 722 C C . GLU A 1 93 ? -10.321 -5.577 5.495 1.00 97.88 93 GLU A C 1
ATOM 724 O O . GLU A 1 93 ? -11.134 -4.905 6.132 1.00 97.88 93 GLU A O 1
ATOM 729 N N . GLY A 1 94 ? -10.366 -5.632 4.159 1.00 96.44 94 GLY A N 1
ATOM 730 C CA . GLY A 1 94 ? -11.437 -5.083 3.329 1.00 96.44 94 GLY A CA 1
ATOM 731 C C . GLY A 1 94 ? -11.113 -3.843 2.483 1.00 96.44 94 GLY A C 1
ATOM 732 O O . GLY A 1 94 ? -11.653 -3.749 1.376 1.00 96.44 94 GLY A O 1
ATOM 733 N N . PRO A 1 95 ? -10.293 -2.857 2.909 1.00 97.56 95 PRO A N 1
ATOM 734 C CA . PRO A 1 95 ? -10.063 -1.678 2.084 1.00 97.56 95 PRO A CA 1
ATOM 735 C C . PRO A 1 95 ? -9.140 -1.967 0.898 1.00 97.56 95 PRO A C 1
ATOM 737 O O . PRO A 1 95 ? -8.330 -2.894 0.902 1.00 97.56 95 PRO A O 1
ATOM 740 N N . ARG A 1 96 ? -9.245 -1.112 -0.125 1.00 97.38 96 ARG A N 1
ATOM 741 C CA . ARG A 1 96 ? -8.361 -1.148 -1.292 1.00 97.38 96 ARG A CA 1
ATOM 742 C C . ARG A 1 96 ? -7.235 -0.138 -1.165 1.00 97.38 96 ARG A C 1
ATOM 744 O O . ARG A 1 96 ? -7.471 1.031 -0.863 1.00 97.38 96 ARG A O 1
ATOM 751 N N . MET A 1 97 ? -6.029 -0.585 -1.483 1.00 97.31 97 MET A N 1
ATOM 752 C CA . MET A 1 97 ? -4.807 0.204 -1.434 1.00 97.31 97 MET A CA 1
ATOM 753 C C . MET A 1 97 ? -4.146 0.234 -2.809 1.00 97.31 97 MET A C 1
ATOM 755 O O . MET A 1 97 ? -3.925 -0.805 -3.424 1.00 97.31 97 MET A O 1
ATOM 759 N N . MET A 1 98 ? -3.818 1.430 -3.300 1.00 97.94 98 MET A N 1
ATOM 760 C CA . MET A 1 98 ? -2.977 1.564 -4.488 1.00 97.94 98 MET A CA 1
ATOM 761 C C . MET A 1 98 ? -1.511 1.459 -4.074 1.00 97.94 98 MET A C 1
ATOM 763 O O . MET A 1 98 ? -1.061 2.222 -3.222 1.00 97.94 98 MET A O 1
ATOM 767 N N . SER A 1 99 ? -0.769 0.542 -4.684 1.00 97.75 99 SER A N 1
ATOM 768 C CA . SER A 1 99 ? 0.665 0.384 -4.447 1.00 97.75 99 SER A CA 1
ATOM 769 C C . SER A 1 99 ? 1.372 -0.222 -5.666 1.00 97.75 99 SER A C 1
ATOM 771 O O . SER A 1 99 ? 0.763 -0.422 -6.719 1.00 97.75 99 SER A O 1
ATOM 773 N N . ARG A 1 100 ? 2.677 -0.483 -5.556 1.00 97.75 100 ARG A N 1
ATOM 774 C CA . ARG A 1 100 ? 3.450 -1.233 -6.547 1.00 97.75 100 ARG A CA 1
ATOM 775 C C . ARG A 1 100 ? 3.577 -2.698 -6.160 1.00 97.75 100 ARG A C 1
ATOM 777 O O . ARG A 1 100 ? 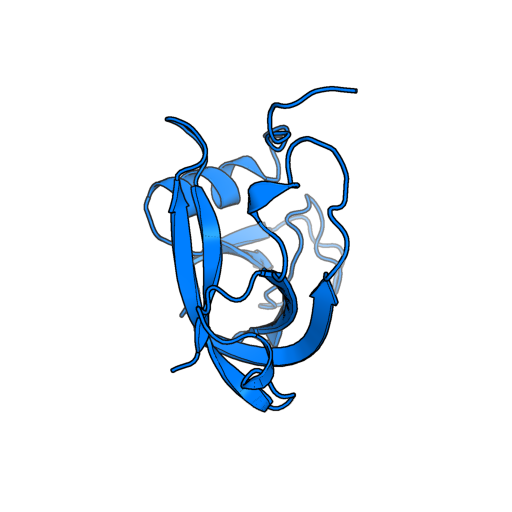3.704 -3.024 -4.982 1.00 97.75 100 ARG A O 1
ATOM 784 N N . ILE A 1 101 ? 3.625 -3.556 -7.176 1.00 98.50 101 ILE A N 1
ATOM 785 C CA . ILE A 1 101 ? 4.062 -4.945 -7.014 1.00 98.50 101 ILE A CA 1
ATOM 786 C C . ILE A 1 101 ? 5.545 -5.014 -7.377 1.00 98.50 101 ILE A C 1
ATOM 788 O O . ILE A 1 101 ? 5.931 -4.683 -8.499 1.00 98.50 101 ILE A O 1
ATOM 792 N N . GLN A 1 102 ? 6.372 -5.421 -6.420 1.00 97.25 102 GLN A N 1
ATOM 793 C CA . GLN A 1 102 ? 7.787 -5.693 -6.606 1.00 97.25 102 GLN A CA 1
ATOM 794 C C . GLN A 1 102 ? 7.941 -7.073 -7.248 1.00 97.25 102 GLN A C 1
ATOM 796 O O . GLN A 1 102 ? 7.624 -8.096 -6.642 1.00 97.25 102 GLN A O 1
ATOM 801 N N . THR A 1 103 ? 8.387 -7.088 -8.499 1.00 95.88 103 THR A N 1
ATOM 802 C CA . THR A 1 103 ? 8.585 -8.300 -9.295 1.00 95.88 103 THR A CA 1
ATOM 803 C C . THR A 1 103 ? 9.634 -8.041 -10.370 1.00 95.88 103 THR A C 1
ATOM 805 O O . THR A 1 103 ? 9.674 -6.949 -10.937 1.00 95.88 103 THR A O 1
ATOM 808 N N . ASP A 1 104 ? 10.439 -9.057 -10.676 1.00 94.50 104 ASP A N 1
ATOM 809 C CA . ASP A 1 104 ? 11.368 -9.044 -11.814 1.00 94.50 104 ASP A CA 1
ATOM 810 C C . ASP A 1 104 ? 10.668 -9.419 -13.133 1.00 94.50 104 ASP A C 1
ATOM 812 O O . ASP A 1 104 ? 11.236 -9.284 -14.215 1.00 94.50 104 ASP A O 1
ATOM 816 N N . ASP A 1 105 ? 9.422 -9.896 -13.052 1.00 96.31 105 ASP A N 1
ATOM 817 C CA . ASP A 1 105 ? 8.624 -10.335 -14.194 1.00 96.31 105 ASP A CA 1
ATOM 818 C C . ASP A 1 105 ? 7.201 -9.750 -14.114 1.00 96.31 105 ASP A C 1
ATOM 820 O O . ASP A 1 105 ? 6.279 -10.390 -13.592 1.00 96.31 105 ASP A O 1
ATOM 824 N N . PRO A 1 106 ? 7.004 -8.505 -14.590 1.00 96.94 106 PRO A N 1
ATOM 825 C CA . PRO A 1 106 ? 5.705 -7.834 -14.571 1.00 96.94 106 PRO A CA 1
ATOM 826 C C . PRO A 1 106 ? 4.589 -8.578 -15.311 1.00 96.94 106 PRO A C 1
ATOM 828 O O . PRO A 1 106 ? 3.424 -8.411 -14.960 1.00 96.94 106 PRO A O 1
ATOM 831 N N . GLU A 1 107 ? 4.920 -9.403 -16.311 1.00 97.56 107 GLU A N 1
ATOM 832 C CA . GLU A 1 107 ? 3.929 -10.126 -17.122 1.00 97.56 107 GLU A CA 1
ATOM 833 C C . GLU A 1 107 ? 3.270 -11.287 -16.362 1.00 97.56 107 GLU A C 1
ATOM 835 O O . GLU A 1 107 ? 2.219 -11.774 -16.775 1.00 97.56 107 GLU A O 1
ATOM 840 N N . LYS A 1 108 ? 3.857 -11.736 -15.243 1.00 97.69 108 LYS A N 1
ATOM 841 C CA . LYS A 1 108 ? 3.264 -12.773 -14.381 1.00 97.69 108 LYS A CA 1
ATOM 842 C C . LYS A 1 108 ? 2.177 -12.250 -13.450 1.00 97.69 108 LYS A C 1
ATOM 844 O O . LYS A 1 108 ? 1.409 -13.053 -12.909 1.00 97.69 108 LYS A O 1
ATOM 849 N N . VAL A 1 109 ? 2.103 -10.935 -13.244 1.00 98.38 109 VAL A N 1
ATOM 850 C CA . VAL A 1 109 ? 1.041 -10.343 -12.430 1.00 98.38 109 VAL A CA 1
ATOM 851 C C . VAL A 1 109 ? -0.297 -10.566 -13.125 1.00 98.38 109 VAL A C 1
ATOM 853 O O . VAL A 1 109 ? -0.443 -10.344 -14.323 1.00 98.38 109 VAL A O 1
ATOM 856 N N . HIS A 1 110 ? -1.287 -11.006 -12.359 1.00 98.62 110 HIS A N 1
ATOM 857 C CA . HIS A 1 110 ? -2.644 -11.224 -12.834 1.00 98.62 110 HIS A CA 1
ATOM 858 C C . HIS A 1 110 ? -3.647 -10.814 -11.757 1.00 98.62 110 HIS A C 1
ATOM 860 O O . HIS A 1 110 ? -3.336 -10.806 -10.565 1.00 98.62 110 HIS A O 1
ATOM 866 N N . ILE A 1 111 ? -4.860 -10.463 -12.185 1.00 98.75 111 ILE A N 1
ATOM 867 C CA . ILE A 1 111 ? -5.980 -10.225 -11.269 1.00 98.75 111 ILE A CA 1
ATOM 868 C C . ILE A 1 111 ? -6.223 -11.512 -10.484 1.00 98.75 111 ILE A C 1
ATOM 870 O O . ILE A 1 111 ? -6.251 -12.597 -11.065 1.00 98.75 111 ILE A O 1
ATOM 874 N N . GLY A 1 112 ? -6.374 -11.386 -9.174 1.00 98.56 112 GLY A N 1
ATOM 875 C CA . GLY A 1 112 ? -6.553 -12.517 -8.277 1.00 98.56 112 GLY A CA 1
ATOM 876 C C . GLY A 1 112 ? -5.273 -13.077 -7.657 1.00 98.56 112 GLY A C 1
ATOM 877 O O . GLY A 1 112 ? -5.341 -13.920 -6.764 1.00 98.56 112 GLY A O 1
ATOM 878 N N . ALA A 1 113 ? -4.100 -12.601 -8.086 1.00 98.56 113 ALA A N 1
ATOM 879 C CA . ALA A 1 113 ? -2.833 -12.994 -7.483 1.00 98.56 113 ALA A CA 1
ATOM 880 C C . ALA A 1 113 ? -2.794 -12.619 -5.994 1.00 98.56 113 ALA A C 1
ATOM 882 O O . ALA A 1 113 ? -3.097 -11.478 -5.628 1.00 98.56 113 ALA A O 1
ATOM 883 N N . LYS A 1 114 ? -2.383 -13.570 -5.148 1.00 98.69 114 LYS A N 1
ATOM 884 C CA . LYS A 1 114 ? -2.134 -13.322 -3.727 1.00 98.69 114 LYS A CA 1
ATOM 885 C C . LYS A 1 114 ? -0.852 -12.527 -3.552 1.00 98.69 114 LYS A C 1
ATOM 887 O O . LYS A 1 114 ? 0.128 -12.739 -4.269 1.00 98.69 114 LYS A O 1
ATOM 892 N N . VAL A 1 115 ? -0.899 -11.575 -2.630 1.00 98.81 115 VAL A N 1
ATOM 893 C CA . VAL A 1 115 ? 0.214 -10.679 -2.348 1.00 98.81 115 VAL A CA 1
ATOM 894 C C . VAL A 1 115 ? 0.375 -10.441 -0.854 1.00 98.81 115 VAL A C 1
ATOM 896 O O . VAL A 1 115 ? -0.577 -10.544 -0.081 1.00 98.81 115 VAL A O 1
ATOM 899 N N . GLU A 1 116 ? 1.588 -10.077 -0.464 1.00 98.69 116 GLU A N 1
ATOM 900 C CA . GLU A 1 116 ? 1.946 -9.680 0.896 1.00 98.69 116 GLU A CA 1
ATOM 901 C C . GLU A 1 116 ? 2.802 -8.410 0.858 1.00 98.69 116 GLU A C 1
ATOM 903 O O . GLU A 1 116 ? 3.603 -8.216 -0.064 1.00 98.69 116 GLU A O 1
ATOM 908 N N . VAL A 1 117 ? 2.613 -7.533 1.842 1.00 98.69 117 VAL A N 1
ATOM 909 C CA . VAL A 1 117 ? 3.316 -6.256 1.950 1.00 98.69 117 VAL A CA 1
ATOM 910 C C . VAL A 1 117 ? 4.821 -6.461 2.154 1.00 98.69 117 VAL A C 1
ATOM 912 O O . VAL A 1 117 ? 5.281 -7.373 2.837 1.00 98.69 117 VAL A O 1
ATOM 915 N N . THR A 1 118 ? 5.603 -5.575 1.553 1.00 98.44 118 THR A N 1
ATOM 916 C CA . THR A 1 118 ? 7.044 -5.423 1.742 1.00 98.44 118 THR A CA 1
ATOM 917 C C . THR A 1 118 ? 7.378 -3.935 1.779 1.00 98.44 118 THR A C 1
ATOM 919 O O . THR A 1 118 ? 6.641 -3.116 1.234 1.00 98.44 118 THR A O 1
ATOM 922 N N . PHE A 1 119 ? 8.488 -3.558 2.405 1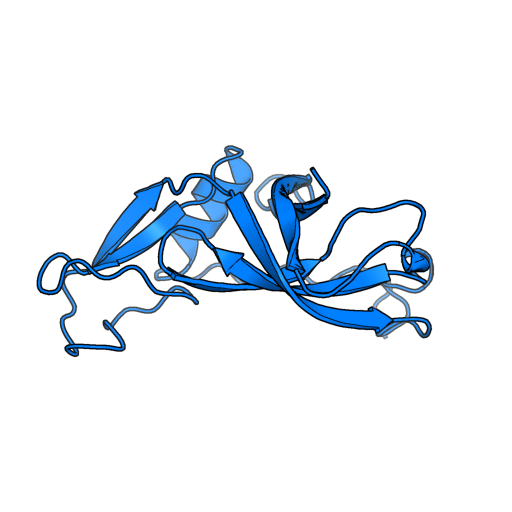.00 98.25 119 PHE A N 1
ATOM 923 C CA . PHE A 1 119 ? 8.823 -2.154 2.640 1.00 98.25 119 PHE A CA 1
ATOM 924 C C . PHE A 1 119 ? 10.102 -1.770 1.903 1.00 98.25 119 PHE A C 1
ATOM 926 O O . PHE A 1 119 ? 11.160 -2.366 2.107 1.00 98.25 119 PHE A O 1
ATOM 933 N N . VAL A 1 120 ? 10.006 -0.757 1.041 1.00 97.00 120 VAL A N 1
ATOM 934 C CA . VAL A 1 120 ? 11.138 -0.229 0.272 1.00 97.00 120 VAL A CA 1
ATOM 935 C C . VAL A 1 120 ? 11.563 1.109 0.861 1.00 97.00 120 VAL A C 1
ATOM 937 O O . VAL A 1 120 ? 10.828 2.093 0.762 1.00 97.00 120 VAL A O 1
ATOM 940 N N . LYS A 1 121 ? 12.758 1.153 1.459 1.00 96.50 121 LYS A N 1
ATOM 941 C CA . LYS A 1 121 ? 13.328 2.378 2.036 1.00 96.50 121 LYS A CA 1
ATOM 942 C C . LYS A 1 121 ? 13.506 3.447 0.949 1.00 96.50 121 LYS A C 1
ATOM 944 O O . LYS A 1 121 ? 14.149 3.191 -0.068 1.00 96.50 121 LYS A O 1
ATOM 949 N N . ALA A 1 122 ? 12.958 4.636 1.181 1.00 94.12 122 ALA A N 1
ATOM 950 C CA . ALA A 1 122 ? 13.072 5.799 0.299 1.00 94.12 122 ALA A CA 1
ATOM 951 C C . ALA A 1 122 ? 13.890 6.938 0.929 1.00 94.12 122 ALA A C 1
ATOM 953 O O . ALA A 1 122 ? 14.566 7.675 0.216 1.00 94.12 122 ALA A O 1
ATOM 954 N N . SER A 1 123 ? 13.859 7.061 2.257 1.00 94.00 123 SER A N 1
ATOM 955 C CA . SER A 1 123 ? 14.693 7.973 3.047 1.00 94.00 123 SER A CA 1
ATOM 956 C C . SER A 1 123 ? 14.936 7.389 4.445 1.00 94.00 123 SER A C 1
ATOM 958 O O . SER A 1 123 ? 14.546 6.254 4.723 1.00 94.00 123 SER A O 1
ATOM 960 N N . ASP A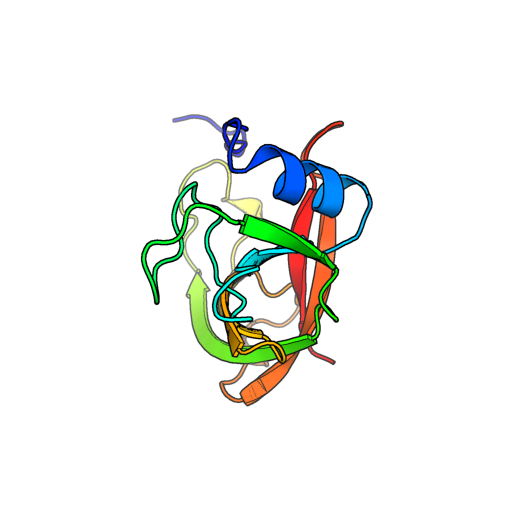 1 124 ? 15.575 8.146 5.337 1.00 91.81 124 ASP A N 1
ATOM 961 C CA . ASP A 1 124 ? 15.748 7.750 6.741 1.00 91.81 124 ASP A CA 1
ATOM 962 C C . ASP A 1 124 ? 14.459 7.799 7.570 1.00 91.81 124 ASP A C 1
ATOM 964 O O . ASP A 1 124 ? 14.456 7.281 8.677 1.00 91.81 124 ASP A O 1
ATOM 968 N N . GLU A 1 125 ? 13.366 8.341 7.030 1.00 92.12 125 GLU A N 1
ATOM 969 C CA . GLU A 1 125 ? 12.066 8.431 7.716 1.00 92.12 125 GLU A CA 1
ATOM 970 C C . GLU A 1 125 ? 10.938 7.737 6.941 1.00 92.12 125 GLU A C 1
ATOM 972 O O . GLU A 1 125 ? 9.877 7.465 7.494 1.00 92.12 125 GLU A O 1
ATOM 977 N N . ILE A 1 126 ? 11.142 7.444 5.651 1.00 96.44 126 ILE A N 1
ATOM 978 C CA . ILE A 1 126 ? 10.083 6.958 4.761 1.00 96.44 126 ILE A CA 1
ATOM 979 C C . ILE A 1 126 ? 10.483 5.624 4.147 1.00 96.44 126 ILE A C 1
ATOM 981 O O . ILE A 1 126 ? 11.492 5.511 3.444 1.00 96.44 126 ILE A O 1
ATOM 985 N N . SER A 1 127 ? 9.614 4.639 4.346 1.00 98.06 127 SER A N 1
ATOM 986 C CA . SER A 1 127 ? 9.596 3.382 3.606 1.00 98.06 127 SER A CA 1
ATOM 987 C C . SER A 1 127 ? 8.251 3.250 2.900 1.00 98.06 127 SER A C 1
ATOM 989 O O . SER A 1 127 ? 7.202 3.440 3.512 1.00 98.06 127 SER A O 1
ATOM 991 N N . PHE A 1 128 ? 8.259 2.931 1.607 1.00 97.62 128 PHE A N 1
ATOM 992 C CA . PHE A 1 128 ? 7.027 2.693 0.863 1.00 97.62 128 PHE A CA 1
ATOM 993 C C . PHE A 1 128 ? 6.538 1.254 1.078 1.00 97.62 128 PHE A C 1
ATOM 995 O O . PHE A 1 128 ? 7.309 0.325 0.820 1.00 97.62 128 PHE A O 1
ATOM 1002 N N . PRO A 1 129 ? 5.272 1.047 1.479 1.00 97.88 129 PRO A N 1
ATOM 1003 C CA . PRO A 1 129 ? 4.655 -0.275 1.508 1.00 97.88 129 PRO A CA 1
ATOM 1004 C C . PRO A 1 129 ? 4.310 -0.713 0.085 1.00 97.88 129 PRO A C 1
ATOM 1006 O O . PRO A 1 129 ? 3.296 -0.303 -0.483 1.00 97.88 129 PRO A O 1
ATOM 1009 N N . TYR A 1 130 ? 5.183 -1.517 -0.508 1.00 98.44 130 TYR A N 1
ATOM 1010 C CA . TYR A 1 130 ? 4.956 -2.246 -1.756 1.00 98.44 130 TYR A CA 1
ATOM 1011 C C . TYR A 1 130 ? 4.427 -3.641 -1.448 1.00 98.44 130 TYR A C 1
ATOM 1013 O O . TYR A 1 130 ? 4.230 -4.003 -0.295 1.00 98.44 130 TYR A O 1
ATOM 1021 N N . PHE A 1 131 ? 4.175 -4.433 -2.481 1.00 98.69 131 PHE A N 1
ATOM 1022 C CA . PHE A 1 131 ? 3.697 -5.798 -2.330 1.00 98.69 131 PHE A CA 1
ATOM 1023 C C . PHE A 1 131 ? 4.504 -6.755 -3.191 1.00 98.69 131 PHE A C 1
ATOM 1025 O O . PHE A 1 131 ? 4.989 -6.384 -4.255 1.00 98.69 131 PHE A O 1
ATOM 1032 N N . ARG A 1 132 ? 4.629 -8.000 -2.753 1.00 98.31 132 ARG A N 1
ATOM 1033 C CA . ARG A 1 132 ? 5.197 -9.104 -3.534 1.00 98.31 132 ARG A CA 1
ATOM 1034 C C . ARG A 1 132 ? 4.134 -10.175 -3.724 1.00 98.31 132 ARG A C 1
ATOM 1036 O O . ARG A 1 132 ? 3.303 -10.361 -2.840 1.00 98.31 132 ARG A O 1
ATOM 1043 N N . MET A 1 133 ? 4.162 -10.863 -4.859 1.00 97.88 133 MET A N 1
ATOM 1044 C CA . MET A 1 133 ? 3.325 -12.050 -5.051 1.00 97.88 133 MET A CA 1
ATOM 1045 C C . MET A 1 133 ? 3.788 -13.172 -4.113 1.00 97.88 133 MET A C 1
ATOM 1047 O O . MET A 1 133 ? 4.993 -13.296 -3.872 1.00 97.88 133 MET A O 1
ATOM 1051 N N . THR A 1 134 ? 2.842 -13.951 -3.589 1.00 94.44 134 THR A N 1
ATOM 1052 C CA . THR A 1 134 ? 3.084 -15.077 -2.671 1.00 94.44 134 THR A CA 1
ATOM 1053 C C . THR A 1 134 ? 2.714 -16.427 -3.265 1.00 94.44 134 THR A C 1
ATOM 1055 O O . THR A 1 134 ? 1.909 -16.471 -4.225 1.00 94.44 134 THR A O 1
#

Solvent-accessible surface area (backbone atoms only — not comparable to full-atom values): 7678 Å² total; per-residue (Å²): 132,65,66,65,70,85,75,85,84,78,46,84,59,40,39,64,36,39,51,28,20,51,73,71,39,52,37,41,37,29,27,73,83,79,73,46,53,46,58,76,68,59,75,53,40,93,86,79,66,45,64,55,65,45,74,42,78,52,92,43,38,30,27,30,68,42,72,48,75,40,75,63,52,94,43,70,41,33,58,88,55,49,70,38,33,44,29,38,29,37,33,78,80,63,35,59,43,80,36,38,50,64,62,99,55,66,84,75,65,50,72,67,40,43,29,36,60,42,64,46,76,77,54,99,67,41,22,48,67,29,26,31,78,108

Secondary structure (DSSP, 8-state):
--SSPPPPPP-TTTHHHHHHHHTT--EEEEETTT--B-SS--SS-TTT----EEEEE---EEEEEEEEEE-S-SSGGGGGG-SEEEEEEEETTS-EEEEEE--S-GGG--TT-EEEEEEEE-SSS-EEEEEEE-

Nearest PDB structures (foldseek):
  6ok1-assembly1_D  TM=9.108E-01  e=5.018E-14  Thermomonospora curvata DSM 43183
  6htj-assembly1_B  TM=9.064E-01  e=3.342E-10  Saccharolobus solfataricus
  6esq-assembly1_H  TM=8.656E-01  e=8.586E-11  Methanothermococcus thermolithotrophicus
  5m3k-assembly1_E  TM=7.265E-01  e=3.156E-09  Pseudomonas protegens Pf-5
  3irb-assembly2_B  TM=7.491E-01  e=2.662E-05  Saccharolobus solfataricus

Radius of gyration: 15.49 Å; Cα contacts (8 Å, |Δi|>4): 292; chains: 1; bounding box: 36×33×37 Å

Foldseek 3Di:
DDLADDDDDDDPQCLVQFQQLLVVFGKFKAAPPPRATEDDGDCADPPPRDSRIDIDTAQQKWFFQDKDFPQDAPDNNCRVVPRWMWTFTQGPSGYTDIATEDDPDPPPDDGGFIWGWDWDDRDNRGTGTHIYGD